Protein AF-A0A352B3S8-F1 (afdb_monomer_lite)

Radius of gyration: 13.07 Å; chains: 1; bounding box: 30×15×32 Å

Structure (mmCIF, N/CA/C/O backbone):
data_AF-A0A352B3S8-F1
#
_entry.id  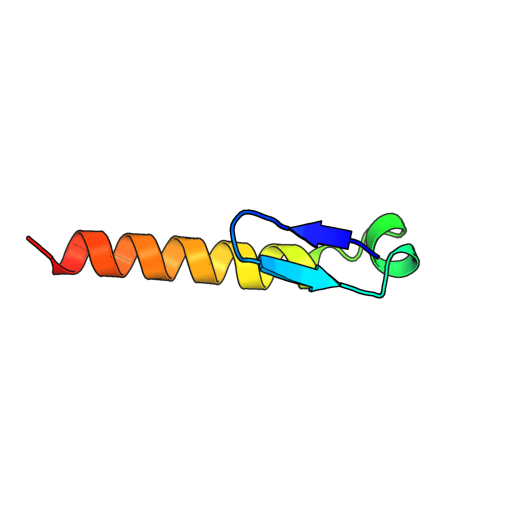 AF-A0A352B3S8-F1
#
loop_
_atom_site.group_PDB
_atom_site.id
_atom_site.type_symbol
_atom_site.label_atom_id
_atom_site.label_alt_id
_atom_site.label_comp_id
_atom_site.label_asym_id
_atom_site.label_entity_id
_atom_site.label_seq_id
_atom_site.pdbx_PDB_ins_code
_atom_site.Cartn_x
_atom_site.Cartn_y
_atom_site.Cartn_z
_atom_site.occupancy
_atom_site.B_iso_or_equiv
_atom_site.auth_seq_id
_atom_site.auth_comp_id
_atom_site.auth_asym_id
_atom_site.auth_atom_id
_atom_site.pdbx_PDB_model_num
ATOM 1 N N . ARG A 1 1 ? 8.888 -10.927 -5.617 1.00 88.19 1 ARG A N 1
ATOM 2 C CA . ARG A 1 1 ? 7.712 -11.165 -4.746 1.00 88.19 1 ARG A CA 1
ATOM 3 C C . ARG A 1 1 ? 7.836 -10.278 -3.523 1.00 88.19 1 ARG A C 1
ATOM 5 O O . ARG A 1 1 ? 8.877 -10.320 -2.881 1.00 88.19 1 ARG A O 1
ATOM 12 N N . ILE A 1 2 ? 6.807 -9.497 -3.234 1.00 91.75 2 ILE A N 1
ATOM 13 C CA . ILE A 1 2 ? 6.693 -8.639 -2.055 1.00 91.75 2 ILE A CA 1
ATOM 14 C C . ILE A 1 2 ? 5.537 -9.189 -1.230 1.00 91.75 2 ILE A C 1
ATOM 16 O O . ILE A 1 2 ? 4.508 -9.557 -1.796 1.00 91.75 2 ILE A O 1
ATOM 20 N N . THR A 1 3 ? 5.705 -9.271 0.084 1.00 95.44 3 THR A N 1
ATOM 21 C CA . THR A 1 3 ? 4.636 -9.689 0.989 1.00 95.44 3 THR A CA 1
ATOM 22 C C . THR A 1 3 ? 4.494 -8.657 2.090 1.00 95.44 3 THR A C 1
ATOM 24 O O . THR A 1 3 ? 5.462 -8.362 2.787 1.00 95.44 3 THR A O 1
ATOM 27 N N . ASP A 1 4 ? 3.288 -8.123 2.240 1.00 95.06 4 ASP A N 1
ATOM 28 C CA . ASP A 1 4 ? 2.912 -7.316 3.389 1.00 95.06 4 ASP A CA 1
ATOM 29 C C .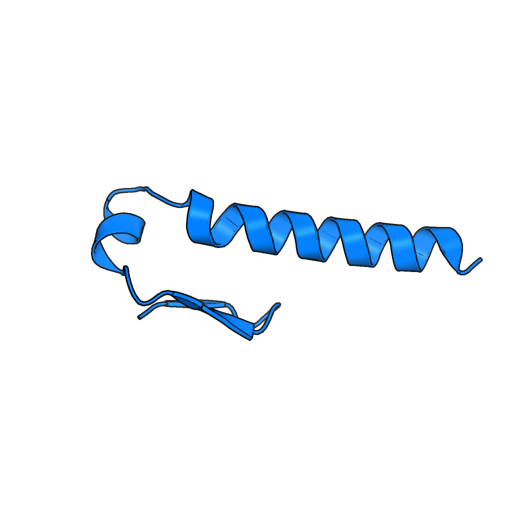 ASP A 1 4 ? 2.255 -8.214 4.439 1.00 95.06 4 ASP A C 1
ATOM 31 O O . ASP A 1 4 ? 1.227 -8.848 4.193 1.00 95.06 4 ASP A O 1
ATOM 35 N N . HIS A 1 5 ? 2.873 -8.292 5.616 1.00 94.88 5 HIS A N 1
ATOM 36 C CA . HIS A 1 5 ? 2.416 -9.160 6.701 1.00 94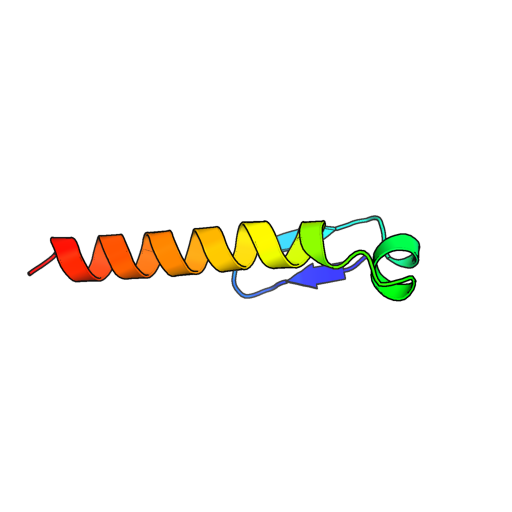.88 5 HIS A CA 1
ATOM 37 C C . HIS A 1 5 ? 1.267 -8.569 7.522 1.00 94.88 5 HIS A C 1
ATOM 39 O O . HIS A 1 5 ? 0.622 -9.323 8.244 1.00 94.88 5 HIS A O 1
ATOM 45 N N . ARG A 1 6 ? 0.999 -7.260 7.425 1.00 93.50 6 ARG A N 1
ATOM 46 C CA . ARG A 1 6 ? -0.074 -6.608 8.195 1.00 93.50 6 ARG A CA 1
ATOM 47 C C . ARG A 1 6 ? -1.435 -7.078 7.702 1.00 93.50 6 ARG A C 1
ATOM 49 O O . ARG A 1 6 ? -2.307 -7.381 8.501 1.00 93.50 6 ARG A O 1
ATOM 56 N N . ILE A 1 7 ? -1.560 -7.197 6.381 1.00 95.50 7 ILE A N 1
ATOM 57 C CA . ILE A 1 7 ? -2.817 -7.546 5.705 1.00 95.50 7 ILE A CA 1
ATOM 58 C C . ILE A 1 7 ? -2.748 -8.870 4.929 1.00 95.50 7 ILE A C 1
ATOM 60 O O . ILE A 1 7 ? -3.701 -9.243 4.252 1.00 95.50 7 ILE A O 1
ATOM 64 N N . GLY A 1 8 ? -1.614 -9.580 4.979 1.00 95.00 8 GLY A N 1
ATOM 65 C CA . GLY A 1 8 ? -1.418 -10.849 4.268 1.00 95.00 8 GLY A CA 1
ATOM 66 C C . GLY A 1 8 ? -1.343 -10.720 2.740 1.00 95.00 8 GLY A C 1
ATOM 67 O O . GLY A 1 8 ? -1.522 -11.708 2.026 1.00 95.00 8 GLY A O 1
ATOM 68 N N . LEU A 1 9 ? -1.076 -9.521 2.216 1.00 95.56 9 LEU A N 1
ATOM 69 C CA . LEU A 1 9 ? -1.025 -9.259 0.780 1.00 95.56 9 LEU A CA 1
ATOM 70 C C . LEU A 1 9 ? 0.291 -9.761 0.184 1.00 95.56 9 LEU A C 1
ATOM 72 O O . LEU A 1 9 ? 1.368 -9.501 0.712 1.00 95.56 9 LEU A O 1
ATOM 76 N N . THR A 1 10 ? 0.224 -10.451 -0.953 1.00 96.00 10 THR A N 1
ATOM 77 C CA . THR A 1 10 ? 1.410 -10.844 -1.723 1.00 96.00 10 THR A CA 1
ATOM 78 C C . THR A 1 10 ? 1.318 -10.313 -3.148 1.00 96.00 10 THR A C 1
ATOM 80 O O . THR A 1 10 ? 0.422 -10.691 -3.898 1.00 96.00 10 THR A O 1
ATOM 83 N N . LEU A 1 11 ? 2.304 -9.507 -3.540 1.00 95.19 11 LEU A N 1
ATOM 84 C CA . LEU A 1 11 ? 2.482 -9.000 -4.896 1.00 95.19 11 LEU A CA 1
ATOM 85 C C . LEU A 1 11 ? 3.625 -9.743 -5.593 1.00 95.19 11 LEU A C 1
ATOM 87 O O . LEU A 1 11 ? 4.694 -9.990 -5.022 1.00 95.19 11 LEU A O 1
ATOM 91 N N . HIS A 1 12 ? 3.417 -10.095 -6.857 1.00 95.06 12 HIS A N 1
ATOM 92 C CA . HIS A 1 12 ? 4.425 -10.789 -7.663 1.00 95.06 12 HIS A CA 1
ATOM 93 C C . HIS A 1 12 ? 5.234 -9.831 -8.555 1.00 95.06 12 HIS A C 1
ATOM 95 O O . HIS A 1 12 ? 6.309 -10.202 -9.017 1.00 95.06 12 HIS A O 1
ATOM 101 N N . SER A 1 13 ? 4.791 -8.583 -8.699 1.00 91.94 13 SER A N 1
ATOM 102 C CA . SER A 1 13 ? 5.368 -7.516 -9.526 1.00 91.94 13 SER A CA 1
ATOM 103 C C . SER A 1 13 ? 6.418 -6.672 -8.777 1.00 91.94 13 SER A C 1
ATOM 105 O O . SER A 1 13 ? 6.244 -5.478 -8.561 1.00 91.94 13 SER A O 1
ATOM 107 N N . MET A 1 14 ? 7.537 -7.292 -8.375 1.00 92.19 14 MET A N 1
ATOM 108 C CA . MET A 1 14 ? 8.631 -6.584 -7.673 1.00 92.19 14 MET A CA 1
ATOM 109 C C . MET A 1 14 ? 9.242 -5.454 -8.518 1.00 92.19 14 MET A C 1
ATOM 111 O O . MET A 1 14 ? 9.533 -4.390 -7.986 1.00 92.19 14 MET A O 1
ATOM 115 N N . ASP A 1 15 ? 9.417 -5.670 -9.822 1.00 94.12 15 ASP A N 1
ATOM 116 C CA . ASP A 1 15 ? 10.105 -4.702 -10.685 1.00 94.12 15 ASP A CA 1
ATOM 117 C C . ASP A 1 15 ? 9.314 -3.397 -10.843 1.00 94.12 15 ASP A C 1
ATOM 119 O O . ASP A 1 15 ? 9.892 -2.317 -10.792 1.00 94.12 15 ASP A O 1
ATOM 123 N N . GLN A 1 16 ? 7.985 -3.485 -10.966 1.00 93.31 16 GLN A N 1
ATOM 124 C CA . GLN A 1 16 ? 7.100 -2.312 -11.020 1.00 93.31 16 GLN A CA 1
ATOM 125 C C . GLN A 1 16 ? 7.135 -1.532 -9.706 1.00 93.31 16 GLN A C 1
ATOM 127 O O . GLN A 1 16 ? 7.275 -0.312 -9.705 1.00 93.31 16 GLN A O 1
ATOM 132 N N . PHE A 1 17 ? 7.112 -2.250 -8.585 1.00 93.19 17 PHE A N 1
ATOM 133 C CA . PHE A 1 17 ? 7.203 -1.639 -7.267 1.00 93.19 17 PHE A CA 1
ATOM 134 C C . PHE A 1 17 ? 8.525 -0.886 -7.065 1.00 93.19 17 PHE A C 1
ATOM 136 O O . PHE A 1 17 ? 8.534 0.251 -6.599 1.00 93.19 17 PHE A O 1
ATOM 143 N N . LEU A 1 18 ? 9.652 -1.485 -7.469 1.00 93.62 18 LEU A N 1
ATOM 144 C CA . LEU A 1 18 ? 10.962 -0.826 -7.429 1.00 93.62 18 LEU A CA 1
ATOM 145 C C . LEU A 1 18 ? 11.067 0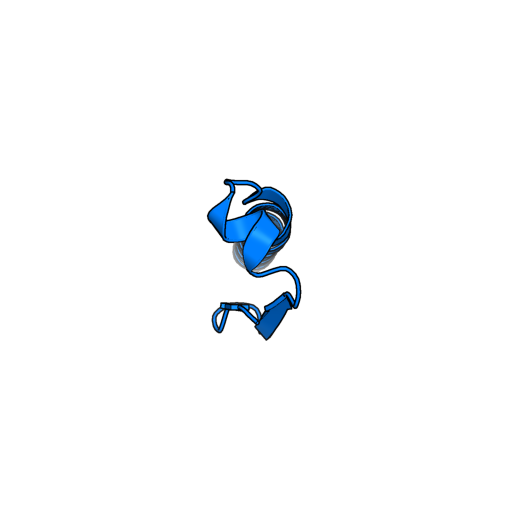.348 -8.415 1.00 93.62 18 LEU A C 1
ATOM 147 O O . LEU A 1 18 ? 11.832 1.277 -8.166 1.00 93.62 18 LEU A O 1
ATOM 151 N N . ALA A 1 19 ? 10.290 0.332 -9.499 1.00 96.62 19 ALA A N 1
ATOM 152 C CA . ALA A 1 19 ? 10.161 1.453 -10.428 1.00 96.62 19 ALA A CA 1
ATOM 153 C C . ALA A 1 19 ? 9.289 2.606 -9.885 1.00 96.62 19 ALA A C 1
ATOM 155 O O . ALA A 1 19 ? 9.190 3.643 -10.540 1.00 96.62 19 ALA A O 1
ATOM 156 N N . GLY A 1 20 ? 8.701 2.453 -8.693 1.00 95.62 20 GLY A N 1
ATOM 157 C CA . GLY A 1 20 ? 7.917 3.484 -8.010 1.00 95.62 20 GLY A CA 1
ATOM 158 C C . GLY A 1 20 ? 6.402 3.312 -8.112 1.00 95.62 20 GLY A C 1
ATOM 159 O O . GLY A 1 20 ? 5.674 4.165 -7.611 1.00 95.62 20 GLY A O 1
ATOM 160 N N . ASP A 1 21 ? 5.921 2.225 -8.718 1.00 95.94 21 ASP A N 1
ATOM 161 C CA . ASP A 1 21 ? 4.497 1.883 -8.745 1.00 95.94 21 ASP A CA 1
ATOM 162 C C . ASP A 1 21 ? 4.081 1.258 -7.401 1.00 95.94 21 ASP A C 1
ATOM 164 O O . ASP A 1 21 ? 4.126 0.039 -7.199 1.00 95.94 21 ASP A O 1
ATOM 168 N N . LEU A 1 22 ? 3.783 2.124 -6.430 1.00 95.12 22 LEU A N 1
ATOM 169 C CA . LEU A 1 22 ? 3.469 1.736 -5.050 1.00 95.12 22 LEU A CA 1
ATOM 170 C C . LEU A 1 22 ? 1.968 1.519 -4.811 1.00 95.12 22 LEU A C 1
ATOM 172 O O . LEU A 1 22 ? 1.605 0.904 -3.804 1.00 95.12 22 LEU A O 1
ATOM 176 N N . ASP A 1 23 ? 1.106 1.984 -5.716 1.00 95.69 23 ASP A N 1
ATOM 177 C CA . ASP A 1 23 ? -0.356 1.934 -5.583 1.00 95.69 23 ASP A CA 1
ATOM 178 C C . ASP A 1 23 ? -0.888 0.512 -5.306 1.00 95.69 23 ASP A C 1
ATOM 180 O O . ASP A 1 23 ? -1.679 0.348 -4.371 1.00 95.69 23 ASP A O 1
ATOM 184 N N . PRO A 1 24 ? -0.378 -0.559 -5.962 1.00 94.12 24 PRO A N 1
ATOM 185 C CA . PRO A 1 24 ? -0.826 -1.929 -5.699 1.00 94.12 24 PRO A CA 1
ATOM 186 C C . PRO A 1 24 ? -0.592 -2.419 -4.261 1.00 94.12 24 PRO A C 1
ATOM 188 O O . PRO A 1 24 ? -1.191 -3.413 -3.848 1.00 94.12 24 PRO A O 1
ATOM 191 N N . LEU A 1 25 ? 0.300 -1.766 -3.507 1.00 94.12 25 LEU A N 1
ATOM 192 C CA . LEU A 1 25 ? 0.541 -2.036 -2.088 1.00 94.12 25 LEU A CA 1
ATOM 193 C C . LEU A 1 25 ? -0.210 -1.049 -1.183 1.00 94.12 25 LEU A C 1
ATOM 195 O O . LEU A 1 25 ? -0.729 -1.453 -0.142 1.00 94.12 25 LEU A O 1
ATOM 199 N N . LEU A 1 26 ? -0.224 0.238 -1.543 1.00 95.31 26 LEU A N 1
ATOM 200 C CA . LEU A 1 26 ? -0.757 1.306 -0.695 1.00 95.31 26 LEU A CA 1
ATOM 201 C C . LEU A 1 26 ? -2.283 1.281 -0.613 1.00 95.31 26 LEU A C 1
ATOM 203 O O . LEU A 1 26 ? -2.819 1.354 0.492 1.00 95.31 26 LEU A O 1
ATOM 207 N N . ASP A 1 27 ? -2.975 1.113 -1.737 1.00 96.38 27 ASP A N 1
ATOM 208 C CA . ASP A 1 27 ? -4.440 1.085 -1.783 1.00 96.38 27 ASP A CA 1
ATOM 209 C C . ASP A 1 27 ? -5.055 0.035 -0.839 1.00 96.38 27 ASP A C 1
ATOM 211 O O . ASP A 1 27 ? -5.859 0.404 0.025 1.00 96.38 27 ASP A O 1
ATOM 215 N N . PRO A 1 28 ? -4.670 -1.257 -0.909 1.00 95.88 28 PRO A N 1
ATOM 216 C CA . PRO A 1 28 ? -5.227 -2.270 -0.014 1.00 95.88 28 PRO A CA 1
ATOM 217 C C . PRO A 1 28 ? -4.846 -2.042 1.455 1.00 95.88 28 PRO A C 1
ATOM 219 O O . PRO A 1 28 ? -5.627 -2.371 2.349 1.00 95.88 28 PRO A O 1
ATOM 222 N N . LEU A 1 29 ? -3.677 -1.453 1.731 1.00 95.75 29 LEU A N 1
ATOM 223 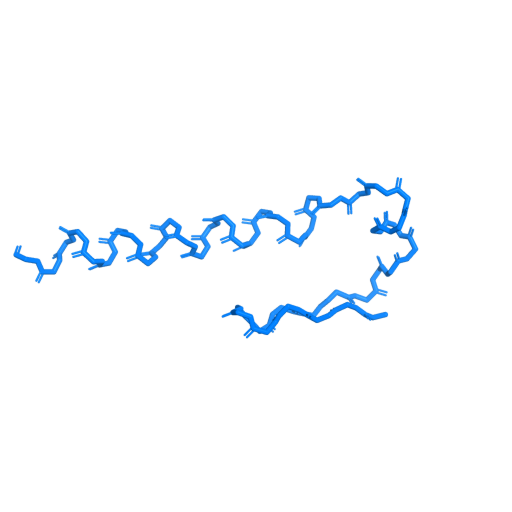C CA . LEU A 1 29 ? -3.260 -1.119 3.094 1.00 95.75 29 LEU A CA 1
ATOM 224 C C . LEU A 1 29 ? -4.122 -0.000 3.694 1.00 95.75 29 LEU A C 1
ATOM 226 O O . LEU A 1 29 ? -4.553 -0.099 4.844 1.00 95.75 29 LEU A O 1
ATOM 230 N N . ILE A 1 30 ? -4.391 1.048 2.913 1.00 96.44 30 ILE A N 1
ATOM 231 C CA . ILE A 1 30 ? -5.249 2.166 3.319 1.00 96.44 30 ILE A CA 1
ATOM 232 C C . ILE A 1 30 ? -6.678 1.671 3.545 1.00 96.44 30 ILE A C 1
ATOM 234 O O . ILE A 1 30 ? -7.278 1.989 4.572 1.00 96.44 30 ILE A O 1
ATOM 238 N N . GLN A 1 31 ? -7.207 0.859 2.627 1.00 96.12 31 GLN A N 1
ATOM 239 C CA . GLN A 1 31 ? -8.540 0.267 2.755 1.00 96.12 31 GLN A CA 1
ATOM 240 C C . GLN A 1 31 ? -8.670 -0.589 4.016 1.00 96.12 31 GLN A C 1
ATOM 242 O O . GLN A 1 31 ? -9.661 -0.467 4.736 1.00 96.12 31 GLN A O 1
ATOM 247 N N . HIS A 1 32 ? -7.668 -1.420 4.309 1.00 95.81 32 HIS A N 1
ATOM 248 C CA . HIS A 1 32 ? -7.658 -2.228 5.524 1.00 95.81 32 HIS A CA 1
ATOM 249 C C . HIS A 1 32 ? -7.702 -1.354 6.778 1.00 95.81 32 HIS A C 1
ATOM 251 O O . HIS A 1 32 ? -8.576 -1.535 7.621 1.00 95.81 32 HIS A O 1
ATOM 257 N N . TYR A 1 33 ? -6.827 -0.349 6.856 1.00 95.31 33 TYR A N 1
ATOM 258 C CA . TYR A 1 33 ? -6.791 0.570 7.990 1.00 95.31 33 TYR A CA 1
ATOM 259 C C . TYR A 1 33 ? -8.119 1.319 8.180 1.00 95.31 33 TYR A C 1
ATOM 261 O O . TYR A 1 33 ? -8.614 1.452 9.298 1.00 95.31 33 TYR A O 1
ATOM 269 N N . GLN A 1 34 ? -8.736 1.785 7.092 1.00 95.12 34 GLN A N 1
ATOM 270 C CA . GLN A 1 34 ? -10.040 2.450 7.147 1.00 95.12 34 GLN A CA 1
ATOM 271 C C . GLN A 1 34 ? -11.149 1.506 7.624 1.00 95.12 34 GLN A C 1
ATOM 273 O O . GLN A 1 34 ? -11.990 1.913 8.425 1.00 95.12 34 GLN A O 1
ATOM 278 N N . ALA A 1 35 ? -11.145 0.252 7.170 1.00 94.19 35 ALA A N 1
ATOM 279 C CA . ALA A 1 35 ? -12.102 -0.752 7.619 1.00 94.19 35 ALA A CA 1
ATOM 280 C C . ALA A 1 35 ? -11.952 -1.051 9.122 1.00 94.19 35 ALA A C 1
ATOM 282 O O . ALA A 1 35 ? -12.958 -1.109 9.829 1.00 94.19 35 ALA A O 1
ATOM 283 N N . GLU A 1 36 ? -10.719 -1.169 9.626 1.00 93.25 36 GLU A N 1
ATOM 284 C CA . GLU A 1 36 ? -10.450 -1.356 11.060 1.00 93.25 36 GLU A CA 1
ATOM 285 C C . GLU A 1 36 ? -10.893 -0.151 11.903 1.00 93.25 36 GLU A C 1
ATOM 287 O O . GLU A 1 36 ? -11.518 -0.318 12.954 1.00 93.25 36 GLU A O 1
ATOM 292 N N . GLN A 1 37 ? -10.636 1.070 11.426 1.00 93.19 37 GLN A N 1
ATOM 293 C CA . GLN A 1 37 ? -11.078 2.303 12.088 1.00 93.19 37 GLN A CA 1
ATOM 294 C C . GLN A 1 37 ? -12.609 2.387 12.167 1.00 93.19 37 GLN A C 1
ATOM 296 O O . GLN A 1 37 ? -13.150 2.734 13.215 1.00 93.19 37 GLN A O 1
ATOM 301 N N . LEU A 1 38 ? -13.318 2.038 11.088 1.00 93.44 38 LEU A N 1
ATOM 302 C CA . LEU A 1 38 ? -14.785 2.012 11.063 1.00 93.44 38 LEU A CA 1
ATOM 303 C C . LEU A 1 38 ? -15.360 0.934 11.989 1.00 93.44 38 LEU A C 1
ATOM 305 O O . LEU A 1 38 ? -16.334 1.193 12.693 1.00 93.44 38 LEU A O 1
ATOM 309 N N . ALA A 1 39 ? -14.754 -0.255 12.009 1.00 90.62 39 ALA A N 1
ATOM 310 C CA . ALA A 1 39 ? -15.159 -1.339 12.902 1.00 90.62 39 ALA A CA 1
ATOM 311 C C . ALA A 1 39 ? -14.967 -0.964 14.379 1.00 90.62 39 ALA A C 1
ATOM 313 O O . ALA A 1 39 ? -15.808 -1.293 15.211 1.00 90.62 39 ALA A O 1
ATOM 314 N N . THR A 1 40 ? -13.893 -0.234 14.688 1.00 87.31 40 THR A N 1
ATOM 315 C CA . THR A 1 40 ? -13.628 0.274 16.039 1.00 87.31 40 THR A CA 1
ATOM 316 C C . THR A 1 40 ? -14.608 1.389 16.419 1.00 87.31 40 THR A C 1
ATOM 318 O O . THR A 1 40 ? -15.158 1.366 17.512 1.00 87.31 40 THR A O 1
ATOM 321 N N . ALA A 1 41 ? -14.891 2.327 15.509 1.00 80.12 41 ALA A N 1
ATOM 322 C CA . ALA A 1 41 ? -15.780 3.465 15.766 1.00 80.12 41 ALA A CA 1
ATOM 323 C C . ALA A 1 41 ? -17.279 3.105 15.840 1.00 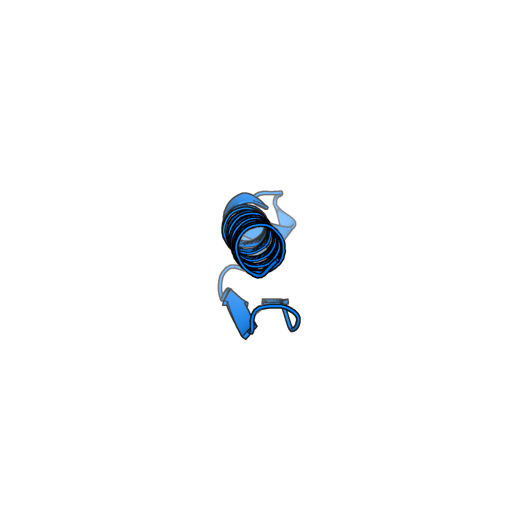80.12 41 ALA A C 1
ATOM 325 O O . ALA A 1 41 ? -18.056 3.854 16.421 1.00 80.12 41 ALA A O 1
ATOM 326 N N . GLY A 1 42 ? -17.708 1.996 15.227 1.00 67.06 42 GLY A N 1
ATOM 327 C CA . GLY A 1 42 ? -19.094 1.509 15.282 1.00 67.06 42 GLY A CA 1
ATOM 328 C C . GLY A 1 42 ? -19.371 0.483 16.388 1.00 67.06 42 GLY A C 1
ATOM 329 O O . GLY A 1 42 ? -20.483 -0.038 16.451 1.00 67.06 42 GLY A O 1
ATOM 330 N N . GLY A 1 43 ? -18.360 0.148 17.197 1.00 60.88 43 GLY A N 1
ATOM 331 C CA . GLY A 1 43 ? -18.419 -0.866 18.254 1.00 60.88 43 GLY A CA 1
ATOM 332 C C . GLY A 1 43 ? -18.552 -0.319 19.681 1.00 60.88 43 GLY A C 1
ATOM 333 O O . GLY A 1 43 ? -18.472 -1.116 20.616 1.00 60.88 43 GLY A O 1
ATOM 334 N N . GLU A 1 44 ? -18.742 0.994 19.847 1.00 49.50 44 GLU A N 1
ATOM 335 C CA . GLU A 1 44 ? -19.031 1.667 21.128 1.00 49.50 44 GLU A CA 1
ATOM 336 C C . GLU A 1 44 ? -20.515 2.037 21.263 1.00 49.50 44 GLU A C 1
ATOM 338 O O . GLU A 1 44 ? -21.092 2.582 20.292 1.00 49.50 44 GLU A O 1
#

pLDDT: mean 91.55, std 9.42, range [49.5, 96.62]

Foldseek 3Di:
DDADPVQRDDDPPPVVVVVVVCCVPVVVVVVVVVVVVVVVVVPD

Secondary structure (DSSP, 8-state):
-EEETTTTEEES-HHHHHTT--HHHHHHHHHHHHHHHHHHHT--

Sequence (44 aa):
RITDHRIGLTLHSMDQFLAGDLDPLLDPLIQHYQAEQLATAGGE